Protein AF-A0A924QS81-F1 (afdb_monomer_lite)

Sequence (83 aa):
MRRLLQNAFRICLLAIIFCTANLQAQTKIYDSTTIAAFKQQVLPLVAGKEKQVQEMIDMIFSFGELGFQETETSKYLTDILTK

pLDDT: mean 88.44, std 11.85, range [59.91, 98.38]

Radius of gyration: 28.49 Å; chains: 1; bounding box: 39×66×60 Å

Structure (mmCIF, N/CA/C/O backbone):
data_AF-A0A924QS81-F1
#
_entry.id   AF-A0A924QS81-F1
#
loop_
_atom_site.group_PDB
_atom_site.id
_atom_site.type_symbol
_atom_site.label_atom_id
_atom_site.label_alt_id
_atom_site.label_comp_id
_atom_site.label_asym_id
_atom_site.label_entity_id
_atom_site.label_seq_id
_atom_site.pdbx_PDB_ins_code
_atom_site.Cartn_x
_atom_site.Cartn_y
_atom_site.Cartn_z
_atom_site.occupancy
_atom_site.B_iso_or_equiv
_atom_site.auth_seq_id
_atom_site.auth_comp_id
_atom_site.auth_asym_id
_atom_site.auth_atom_id
_atom_site.pdbx_PDB_model_num
ATOM 1 N N . MET A 1 1 ? 25.716 -52.010 -34.303 1.00 63.62 1 MET A N 1
ATOM 2 C CA . MET A 1 1 ? 26.412 -50.749 -33.939 1.00 63.62 1 MET A CA 1
ATOM 3 C C . MET A 1 1 ? 25.689 -49.487 -34.416 1.00 63.62 1 MET A C 1
ATOM 5 O O . MET A 1 1 ? 25.395 -48.653 -33.575 1.00 63.62 1 MET A O 1
ATOM 9 N N . ARG A 1 2 ? 25.309 -49.343 -35.700 1.00 70.44 2 ARG A N 1
ATOM 10 C CA . ARG A 1 2 ? 24.639 -48.119 -36.214 1.00 70.44 2 ARG A CA 1
ATOM 11 C C . ARG A 1 2 ? 23.340 -47.722 -35.480 1.00 70.44 2 ARG A C 1
ATOM 13 O O . ARG A 1 2 ? 23.145 -46.550 -35.197 1.00 70.44 2 ARG A O 1
ATOM 20 N N . ARG A 1 3 ? 22.496 -48.691 -35.095 1.00 68.25 3 ARG A N 1
ATOM 21 C CA . ARG A 1 3 ? 21.252 -48.434 -34.331 1.00 68.25 3 ARG A CA 1
ATOM 22 C C . ARG A 1 3 ? 21.501 -47.937 -32.897 1.00 68.25 3 ARG A C 1
ATOM 24 O O . ARG A 1 3 ? 20.751 -47.107 -32.406 1.00 68.25 3 ARG A O 1
ATOM 31 N N . LEU A 1 4 ? 22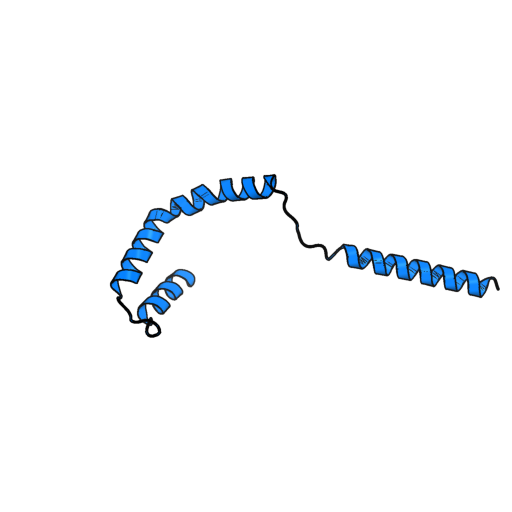.572 -48.402 -32.248 1.00 72.75 4 LEU A N 1
ATOM 32 C CA . LEU A 1 4 ? 22.951 -47.962 -30.896 1.00 72.75 4 LEU A CA 1
ATOM 33 C C . LEU A 1 4 ? 23.490 -46.528 -30.916 1.00 72.75 4 LEU A C 1
ATOM 35 O O . LEU A 1 4 ? 23.106 -45.716 -30.081 1.00 72.75 4 LEU A O 1
ATOM 39 N N . LEU A 1 5 ? 24.297 -46.202 -31.931 1.00 76.19 5 LEU A N 1
ATOM 40 C CA . LEU A 1 5 ? 24.798 -44.846 -32.160 1.00 76.19 5 LEU A CA 1
ATOM 41 C C . LEU A 1 5 ? 23.649 -43.854 -32.420 1.00 76.19 5 LEU A C 1
ATOM 43 O O . LEU A 1 5 ? 23.632 -42.753 -31.880 1.00 76.19 5 LEU A O 1
ATOM 47 N N . GLN A 1 6 ? 22.648 -44.272 -33.198 1.00 79.25 6 GLN A N 1
ATOM 48 C CA . GLN A 1 6 ? 21.477 -43.454 -33.515 1.00 79.25 6 GLN A CA 1
ATOM 49 C C . GLN A 1 6 ? 20.567 -43.218 -32.295 1.00 79.25 6 GLN A C 1
ATOM 51 O O . GLN A 1 6 ? 20.012 -42.131 -32.148 1.00 79.25 6 GLN A O 1
ATOM 56 N N . ASN A 1 7 ? 20.442 -44.199 -31.396 1.00 78.94 7 ASN A N 1
ATOM 57 C CA . ASN A 1 7 ? 19.685 -44.051 -30.151 1.00 78.94 7 ASN A CA 1
ATOM 58 C C . ASN A 1 7 ? 20.402 -43.140 -29.144 1.00 78.94 7 ASN A C 1
ATOM 60 O O . ASN A 1 7 ? 19.756 -42.285 -28.545 1.00 78.94 7 ASN A O 1
ATOM 64 N N . ALA A 1 8 ? 21.728 -43.258 -29.011 1.00 80.25 8 ALA A N 1
ATOM 65 C CA . ALA A 1 8 ? 22.525 -42.362 -28.171 1.00 80.25 8 ALA A CA 1
ATOM 66 C C . ALA A 1 8 ? 22.416 -40.898 -28.637 1.00 80.25 8 ALA A C 1
ATOM 68 O O . ALA A 1 8 ? 22.225 -39.995 -27.825 1.00 80.25 8 ALA A O 1
ATOM 69 N N . PHE A 1 9 ? 22.432 -40.670 -29.955 1.00 82.50 9 PHE A N 1
ATOM 70 C CA . PHE A 1 9 ? 22.236 -39.340 -30.533 1.00 82.50 9 PHE A CA 1
ATOM 71 C C . PHE A 1 9 ? 20.844 -38.760 -30.228 1.00 82.50 9 PHE A C 1
ATOM 73 O O . PHE A 1 9 ? 20.727 -37.593 -29.858 1.00 82.50 9 PHE A O 1
ATOM 80 N N . ARG A 1 10 ? 19.785 -39.579 -30.316 1.00 83.50 10 ARG A N 1
ATOM 81 C CA . ARG A 1 10 ? 18.410 -39.168 -29.974 1.00 83.50 10 ARG A CA 1
ATOM 82 C C . ARG A 1 10 ? 18.254 -38.806 -28.495 1.00 83.50 10 ARG A C 1
ATOM 84 O O . ARG A 1 10 ? 17.573 -37.835 -28.187 1.00 83.50 10 ARG A O 1
ATOM 91 N N . ILE A 1 11 ? 18.897 -39.554 -27.598 1.00 85.06 11 ILE A N 1
ATOM 92 C CA . ILE A 1 11 ? 18.874 -39.278 -26.154 1.00 85.06 11 ILE A CA 1
ATOM 93 C C . ILE A 1 11 ? 19.594 -37.959 -25.846 1.00 85.06 11 ILE A C 1
ATOM 95 O O . ILE A 1 11 ? 19.046 -37.133 -25.120 1.00 85.06 11 ILE A O 1
ATOM 99 N N . CYS A 1 12 ? 20.762 -37.709 -26.451 1.00 82.88 12 CYS A N 1
ATOM 100 C CA . CYS A 1 12 ? 21.446 -36.417 -26.323 1.00 82.88 12 CYS A CA 1
ATOM 101 C C . CYS A 1 12 ? 20.588 -35.253 -26.836 1.00 82.88 12 CYS A C 1
ATOM 103 O O . CYS A 1 12 ? 20.508 -34.221 -26.177 1.00 82.88 12 CYS A O 1
ATOM 105 N N . LEU A 1 13 ? 19.909 -35.418 -27.976 1.00 82.94 13 LEU A N 1
ATOM 106 C CA . LEU A 1 13 ? 19.035 -34.381 -28.530 1.00 82.94 13 LEU A CA 1
ATOM 107 C C . LEU A 1 13 ? 17.874 -34.044 -27.574 1.00 82.94 13 LEU A C 1
ATOM 109 O O . LEU A 1 13 ? 17.594 -32.874 -27.328 1.00 82.94 13 LEU A O 1
ATOM 113 N N . LEU A 1 14 ? 17.236 -35.065 -26.993 1.00 81.12 14 LEU A N 1
ATOM 114 C CA . LEU A 1 14 ? 16.155 -34.889 -26.017 1.00 81.12 14 LEU A CA 1
ATOM 115 C C . LEU A 1 14 ? 16.646 -34.246 -24.710 1.00 81.12 14 LEU A C 1
ATOM 117 O O . LEU A 1 14 ? 15.961 -33.385 -24.162 1.00 81.12 14 LEU A O 1
ATOM 121 N N . ALA A 1 15 ? 17.845 -34.601 -24.239 1.00 80.94 15 ALA A N 1
ATOM 122 C CA . ALA A 1 15 ? 18.449 -34.004 -23.047 1.00 80.94 15 ALA A CA 1
ATOM 123 C C . ALA A 1 15 ? 18.782 -32.512 -23.237 1.00 80.94 15 ALA A C 1
ATOM 125 O O . ALA A 1 15 ? 18.588 -31.714 -22.321 1.00 80.94 15 ALA A O 1
ATOM 126 N N . ILE A 1 16 ? 19.226 -32.113 -24.434 1.00 80.88 16 ILE A N 1
ATOM 127 C CA . ILE A 1 16 ? 19.498 -30.706 -24.768 1.00 80.88 16 ILE A CA 1
ATOM 128 C C . ILE A 1 16 ? 18.199 -29.886 -24.770 1.00 80.88 16 ILE A C 1
ATOM 130 O O . ILE A 1 16 ? 18.171 -28.796 -24.203 1.00 80.88 16 ILE A O 1
ATOM 134 N N . ILE A 1 17 ? 17.114 -30.426 -25.334 1.00 78.88 17 ILE A N 1
ATOM 135 C CA . ILE A 1 17 ? 15.790 -29.775 -25.343 1.00 78.88 17 ILE A CA 1
ATOM 136 C C . ILE A 1 17 ? 15.228 -29.638 -23.917 1.00 78.88 17 IL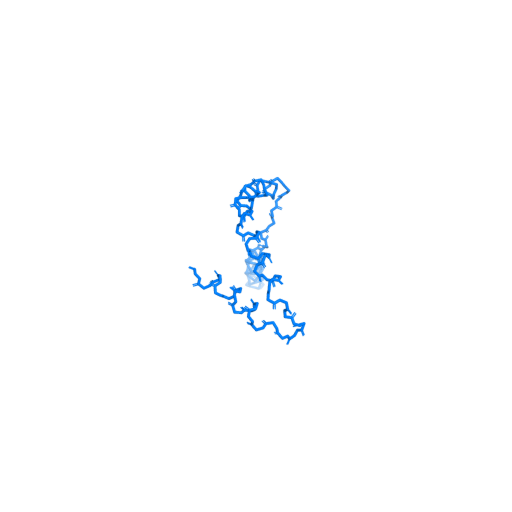E A C 1
ATOM 138 O O . ILE A 1 17 ? 14.641 -28.615 -23.568 1.00 78.88 17 ILE A O 1
ATOM 142 N N . PHE A 1 18 ? 15.436 -30.641 -23.061 1.00 74.31 18 PHE A N 1
ATOM 143 C CA . PHE A 1 18 ? 15.024 -30.576 -21.657 1.00 74.31 18 PHE A CA 1
ATOM 144 C C . PHE A 1 18 ? 15.843 -29.548 -20.851 1.00 74.31 18 PHE A C 1
ATOM 146 O O . PHE A 1 18 ? 15.309 -28.865 -19.978 1.00 74.31 18 PHE A O 1
ATOM 153 N N . CYS A 1 19 ? 17.130 -29.380 -21.170 1.00 71.06 19 CYS A N 1
ATOM 154 C 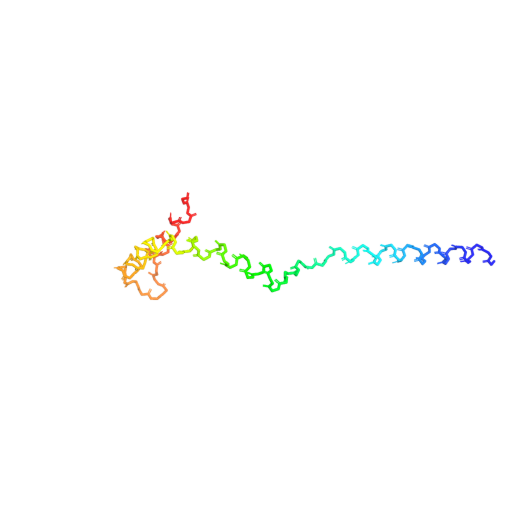CA . CYS A 1 19 ? 17.989 -28.374 -20.543 1.00 71.06 19 CYS A CA 1
ATOM 155 C C . CYS A 1 19 ? 17.568 -26.939 -20.917 1.00 71.06 19 CYS A C 1
ATOM 157 O O . CYS A 1 19 ? 17.469 -26.079 -20.043 1.00 71.06 19 CYS A O 1
ATOM 159 N N . THR A 1 20 ? 17.229 -26.680 -22.186 1.00 65.00 20 THR A N 1
ATOM 160 C CA . THR A 1 20 ? 16.799 -25.343 -22.642 1.00 65.00 20 THR A CA 1
ATOM 161 C C . THR A 1 20 ? 15.425 -24.929 -22.113 1.00 65.00 20 THR A C 1
ATOM 163 O O . THR A 1 20 ? 15.202 -23.739 -21.895 1.00 65.00 20 THR A O 1
ATOM 166 N N . ALA A 1 21 ? 14.527 -25.878 -21.826 1.00 66.00 21 ALA A N 1
ATOM 167 C CA . ALA A 1 21 ? 13.230 -25.588 -21.205 1.00 66.00 21 ALA A CA 1
ATOM 168 C C . ALA A 1 21 ? 13.363 -25.004 -19.782 1.00 66.00 21 ALA A C 1
ATOM 170 O O . ALA A 1 21 ? 12.548 -24.181 -19.371 1.00 66.00 21 ALA A O 1
ATOM 171 N N . ASN A 1 22 ? 14.422 -25.362 -19.046 1.00 64.00 22 ASN A N 1
ATOM 172 C CA . ASN A 1 22 ? 14.673 -24.844 -17.697 1.00 64.00 22 ASN A CA 1
ATOM 173 C C . ASN A 1 22 ? 15.268 -23.418 -17.691 1.00 64.00 22 ASN A C 1
ATOM 175 O O . ASN A 1 22 ? 15.236 -22.751 -16.659 1.00 64.00 22 ASN A O 1
ATOM 179 N N . LEU A 1 23 ? 15.760 -22.900 -18.827 1.00 59.91 23 LEU A N 1
ATOM 180 C CA . LEU A 1 23 ? 16.286 -21.527 -18.915 1.00 59.91 23 LEU A CA 1
ATOM 181 C C . LEU A 1 23 ? 15.187 -20.453 -18.872 1.00 59.91 23 LEU A C 1
ATOM 183 O O . LEU A 1 23 ? 15.500 -19.293 -18.605 1.00 59.91 23 LEU A O 1
ATOM 187 N N . GLN A 1 24 ? 13.922 -20.809 -19.122 1.00 62.16 24 GLN A N 1
ATOM 188 C CA . GLN A 1 24 ? 12.797 -19.862 -19.114 1.00 62.16 24 GLN A CA 1
ATOM 189 C C . GLN A 1 24 ? 12.268 -19.537 -17.705 1.00 62.16 24 GLN A C 1
ATOM 191 O O . GLN A 1 24 ? 11.426 -18.655 -17.564 1.00 62.16 24 GLN A O 1
ATOM 196 N N . ALA A 1 25 ? 12.789 -20.182 -16.657 1.00 60.84 25 ALA A N 1
ATOM 197 C CA . ALA A 1 25 ? 12.429 -19.916 -15.261 1.00 60.84 25 ALA A CA 1
ATOM 198 C C . ALA A 1 25 ? 13.268 -18.793 -14.606 1.00 60.84 25 ALA A C 1
ATOM 200 O O . ALA A 1 25 ? 13.410 -18.751 -13.384 1.00 60.84 25 ALA A O 1
ATOM 201 N N . GLN A 1 26 ? 13.859 -17.891 -15.396 1.00 70.62 26 GLN A N 1
ATOM 202 C CA . GLN A 1 26 ? 14.674 -16.794 -14.868 1.00 70.62 26 GLN A CA 1
ATOM 203 C C . GLN A 1 26 ? 13.799 -15.677 -14.285 1.00 70.62 26 GLN A C 1
ATOM 205 O O . GLN A 1 26 ? 12.841 -15.211 -14.905 1.00 70.62 26 GLN A O 1
ATOM 210 N N . THR A 1 27 ? 14.146 -15.240 -13.075 1.00 67.00 27 THR A N 1
ATOM 211 C CA . THR A 1 27 ? 13.514 -14.109 -12.394 1.00 67.00 27 THR A CA 1
ATOM 212 C C . THR A 1 27 ? 13.751 -12.819 -13.182 1.00 67.00 27 THR A C 1
ATOM 214 O O . THR A 1 27 ? 14.825 -12.605 -13.741 1.00 67.00 27 THR A O 1
ATOM 217 N N . LYS A 1 28 ? 12.747 -11.934 -13.250 1.00 78.75 28 LYS A N 1
ATOM 218 C CA . LYS A 1 28 ? 12.928 -10.613 -13.869 1.00 78.75 28 LYS A CA 1
ATOM 219 C C . LYS A 1 28 ? 13.935 -9.808 -13.046 1.00 78.75 28 LYS A C 1
ATOM 221 O O . LYS A 1 28 ? 13.627 -9.406 -11.927 1.00 78.75 28 LYS A O 1
ATOM 226 N N . ILE A 1 29 ? 15.116 -9.567 -13.608 1.00 82.31 29 ILE A N 1
ATOM 227 C CA . ILE A 1 29 ? 16.132 -8.683 -13.033 1.00 82.31 29 ILE A CA 1
ATOM 228 C C . ILE A 1 29 ? 15.995 -7.323 -13.716 1.00 82.31 29 ILE A C 1
ATOM 230 O O . ILE A 1 29 ? 16.132 -7.223 -14.933 1.00 82.31 29 ILE A O 1
ATOM 234 N N . TYR A 1 30 ? 15.696 -6.285 -12.936 1.00 88.44 30 TYR A N 1
ATOM 235 C CA . TYR A 1 30 ? 15.669 -4.904 -13.417 1.00 88.44 30 TYR A CA 1
ATOM 236 C C . TYR A 1 30 ? 17.046 -4.270 -13.225 1.00 88.44 30 TYR A C 1
ATOM 238 O O . TYR A 1 30 ? 17.663 -4.433 -12.171 1.00 88.44 30 TYR A O 1
ATOM 246 N N . ASP A 1 31 ? 17.526 -3.539 -14.226 1.00 92.62 31 ASP A N 1
ATOM 247 C CA . ASP A 1 31 ? 18.754 -2.760 -14.113 1.00 92.62 31 ASP A CA 1
ATOM 248 C C . ASP A 1 31 ? 18.531 -1.489 -13.273 1.00 92.62 31 ASP A C 1
ATOM 250 O O . ASP A 1 31 ? 17.401 -1.050 -13.024 1.00 92.62 31 ASP A O 1
ATOM 254 N N . SER A 1 32 ? 19.628 -0.874 -12.830 1.00 93.06 32 SER A N 1
ATOM 255 C CA . SER A 1 32 ? 19.590 0.318 -11.976 1.00 93.06 32 SER A CA 1
ATOM 256 C C . SER A 1 32 ? 18.864 1.500 -12.626 1.00 93.06 32 SER A C 1
ATOM 258 O O . SER A 1 32 ? 18.195 2.254 -11.917 1.00 93.06 32 SER A O 1
ATOM 260 N N . THR A 1 33 ? 18.938 1.639 -13.953 1.00 95.56 33 THR A N 1
ATOM 261 C CA . THR A 1 33 ? 18.276 2.717 -14.704 1.00 95.56 33 THR A CA 1
ATOM 262 C C . THR A 1 33 ? 16.765 2.549 -14.667 1.00 95.56 33 THR A C 1
ATOM 264 O O . THR A 1 33 ? 16.043 3.493 -14.344 1.00 95.56 33 THR A O 1
ATOM 267 N N . THR A 1 34 ? 16.276 1.334 -14.924 1.00 95.06 34 THR A N 1
ATOM 268 C CA . THR A 1 34 ? 14.842 1.022 -14.866 1.00 95.06 34 THR A CA 1
ATOM 269 C C . THR A 1 34 ? 14.286 1.211 -13.453 1.00 95.06 34 THR A C 1
ATOM 271 O O . THR A 1 34 ? 13.221 1.804 -13.278 1.00 95.06 34 THR A O 1
ATOM 274 N N . ILE A 1 35 ? 15.027 0.795 -12.420 1.00 95.31 35 ILE A N 1
ATOM 275 C CA . ILE A 1 35 ? 14.629 1.018 -11.020 1.00 95.31 35 ILE A CA 1
ATOM 276 C C . ILE A 1 35 ? 14.563 2.517 -10.694 1.00 95.31 35 ILE A C 1
ATOM 278 O O . ILE A 1 35 ? 13.624 2.959 -10.028 1.00 95.31 35 ILE A O 1
ATOM 282 N N . ALA A 1 36 ? 15.537 3.310 -11.149 1.00 96.50 36 ALA A N 1
ATOM 283 C CA . ALA A 1 36 ? 15.534 4.757 -10.945 1.00 96.50 36 ALA A CA 1
ATOM 284 C C . ALA A 1 36 ? 14.329 5.421 -11.630 1.00 96.50 36 ALA A C 1
ATOM 286 O O . ALA A 1 36 ? 13.657 6.248 -11.011 1.00 96.50 36 ALA A O 1
ATOM 287 N N . ALA A 1 37 ? 14.000 4.998 -12.854 1.00 96.75 37 ALA A N 1
ATOM 288 C CA . ALA A 1 37 ? 12.825 5.473 -13.575 1.00 96.75 37 ALA A CA 1
ATOM 289 C C . ALA A 1 37 ? 11.521 5.151 -12.824 1.00 96.75 37 ALA A C 1
ATOM 291 O O . ALA A 1 37 ? 10.672 6.028 -12.669 1.00 96.75 37 ALA A O 1
ATOM 292 N N . PHE A 1 38 ? 11.372 3.934 -12.287 1.00 96.31 38 PHE A N 1
ATOM 293 C CA . PHE A 1 38 ? 10.207 3.580 -11.466 1.00 96.31 38 PHE A CA 1
ATOM 294 C C . PHE A 1 38 ? 10.111 4.424 -10.197 1.00 96.31 38 PHE A C 1
ATOM 296 O O . PHE A 1 38 ? 9.035 4.927 -9.876 1.00 96.31 38 PHE A O 1
ATOM 303 N N . LYS A 1 39 ? 11.226 4.645 -9.492 1.00 96.06 39 LYS A N 1
ATOM 304 C CA . LYS A 1 39 ? 11.242 5.519 -8.309 1.00 96.06 39 LYS A CA 1
ATOM 305 C C . LYS A 1 39 ? 10.795 6.936 -8.658 1.00 96.06 39 LYS A C 1
ATOM 307 O O . LYS A 1 39 ? 9.958 7.491 -7.954 1.00 96.06 39 LYS A O 1
ATOM 312 N N . GLN A 1 40 ? 1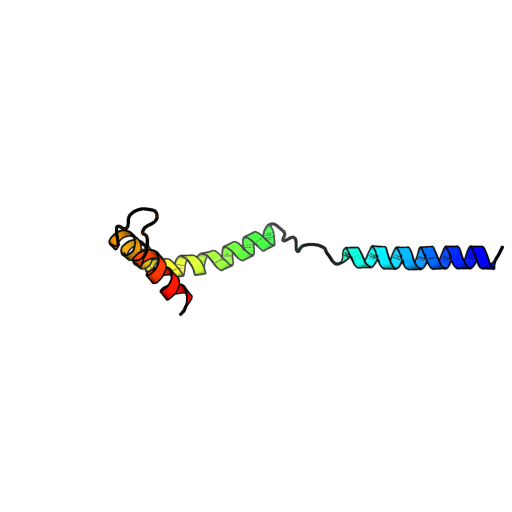1.298 7.495 -9.758 1.00 97.25 40 GLN A N 1
ATOM 313 C CA . GLN A 1 40 ? 10.920 8.833 -10.210 1.00 97.25 40 GLN A CA 1
ATOM 314 C C . GLN A 1 40 ? 9.421 8.941 -10.523 1.00 97.25 40 GLN A C 1
ATOM 316 O O . GLN A 1 40 ? 8.813 9.963 -10.219 1.00 97.25 40 GLN A O 1
ATOM 321 N N . GLN A 1 41 ? 8.816 7.886 -11.074 1.00 96.31 41 GLN A N 1
ATOM 322 C CA . GLN A 1 41 ? 7.375 7.835 -11.343 1.00 96.31 41 GLN A CA 1
ATOM 323 C C . GLN A 1 41 ? 6.536 7.707 -10.062 1.00 96.31 41 GLN A C 1
ATOM 325 O O . GLN A 1 41 ? 5.475 8.316 -9.960 1.00 96.31 41 GLN A O 1
ATOM 330 N N . VAL A 1 42 ? 7.001 6.934 -9.077 1.00 97.31 42 VAL A N 1
ATOM 331 C CA . VAL A 1 42 ? 6.258 6.674 -7.831 1.00 97.31 42 VAL A CA 1
ATOM 332 C C . VAL A 1 42 ? 6.342 7.841 -6.843 1.00 97.31 42 VAL A C 1
ATOM 334 O O . VAL A 1 42 ? 5.371 8.102 -6.136 1.00 97.31 42 VAL A O 1
ATOM 337 N N . LEU A 1 43 ? 7.458 8.576 -6.805 1.00 97.50 43 LEU A N 1
ATOM 338 C CA . LEU A 1 43 ? 7.657 9.718 -5.900 1.00 97.50 43 LEU A CA 1
ATOM 339 C C . LEU A 1 43 ? 6.486 10.724 -5.875 1.00 97.50 43 LEU A C 1
ATOM 341 O O . LEU A 1 43 ? 5.969 10.977 -4.785 1.00 97.50 43 LEU A O 1
ATOM 345 N N . PRO A 1 44 ? 6.014 11.277 -7.011 1.00 97.56 44 PRO A N 1
ATOM 346 C CA . PRO A 1 44 ? 4.894 12.218 -6.998 1.00 97.56 44 PRO A CA 1
ATOM 347 C C . PRO A 1 44 ? 3.570 11.570 -6.570 1.00 97.56 44 PRO A C 1
ATOM 349 O O . PRO A 1 44 ? 2.739 12.236 -5.958 1.00 97.56 44 PRO A O 1
ATOM 352 N N . LEU A 1 45 ? 3.372 10.274 -6.839 1.00 97.06 45 LEU A N 1
ATOM 353 C CA . LEU A 1 45 ? 2.167 9.547 -6.420 1.00 97.06 45 LEU A CA 1
ATOM 354 C C . LEU A 1 45 ? 2.112 9.375 -4.899 1.00 97.06 45 LEU A C 1
ATOM 356 O O . LEU A 1 45 ? 1.039 9.474 -4.308 1.00 97.06 45 LEU A O 1
ATOM 360 N N . VAL A 1 46 ? 3.264 9.134 -4.269 1.00 95.94 46 VAL A N 1
ATOM 361 C CA . VAL A 1 46 ? 3.386 9.069 -2.807 1.00 95.94 46 VAL A CA 1
ATOM 362 C C . VAL A 1 46 ? 3.220 10.459 -2.197 1.00 95.94 46 VAL A C 1
ATOM 364 O O . VAL A 1 46 ? 2.449 10.611 -1.254 1.00 95.94 46 VAL A O 1
ATOM 367 N N . ALA A 1 47 ? 3.871 11.481 -2.763 1.00 97.06 47 ALA A N 1
ATOM 368 C CA . ALA A 1 47 ? 3.732 12.863 -2.299 1.00 97.06 47 ALA A CA 1
ATOM 369 C C . ALA A 1 47 ? 2.272 13.350 -2.367 1.00 97.06 47 ALA A C 1
ATOM 371 O O . ALA A 1 47 ? 1.782 13.977 -1.433 1.00 97.06 47 ALA A O 1
ATOM 372 N N . GLY A 1 48 ? 1.528 12.972 -3.412 1.00 97.88 48 GLY A N 1
ATOM 373 C CA . GLY A 1 48 ? 0.101 13.284 -3.540 1.00 97.88 48 GLY A CA 1
ATOM 374 C C . GLY A 1 48 ? -0.798 12.676 -2.452 1.00 97.88 48 GLY A C 1
ATOM 375 O O . GLY A 1 48 ? -1.964 13.053 -2.354 1.00 97.88 48 GLY A O 1
ATOM 376 N N . LYS A 1 49 ? -0.285 11.755 -1.625 1.00 97.00 49 LYS A N 1
ATOM 377 C CA . LYS A 1 49 ? -1.006 11.148 -0.496 1.00 97.00 49 LYS A CA 1
ATOM 378 C C . LYS A 1 49 ? -0.689 11.789 0.855 1.00 97.00 49 LYS A C 1
ATOM 380 O O . LYS A 1 49 ? -1.215 11.319 1.857 1.00 97.00 49 LYS A O 1
ATOM 385 N N . GLU A 1 50 ? 0.110 12.858 0.898 1.00 98.00 50 GLU A N 1
ATOM 386 C CA . GLU A 1 50 ? 0.543 13.518 2.139 1.00 98.00 50 GLU A CA 1
ATOM 387 C C . GLU A 1 50 ? -0.615 13.764 3.114 1.00 98.00 50 GLU A C 1
ATOM 389 O O . GLU A 1 50 ? -0.580 13.272 4.237 1.00 98.00 50 GLU A O 1
ATOM 394 N N . LYS A 1 51 ? -1.680 14.443 2.672 1.00 97.81 51 LYS A N 1
ATOM 395 C CA . LYS A 1 51 ? -2.838 14.742 3.525 1.00 97.81 51 LYS A CA 1
ATOM 396 C C . LYS A 1 51 ? -3.507 13.480 4.078 1.00 97.81 51 LYS A C 1
ATOM 398 O O . LYS A 1 51 ? -3.831 13.430 5.257 1.00 97.81 51 LYS A O 1
ATOM 403 N N . GLN A 1 52 ? -3.690 12.463 3.235 1.00 96.69 52 GLN A N 1
ATOM 404 C CA . GLN A 1 52 ? -4.280 11.191 3.653 1.00 96.69 52 GLN A CA 1
ATOM 405 C C . GLN A 1 52 ? -3.420 10.528 4.738 1.00 96.69 52 GLN A C 1
ATOM 407 O O . GLN A 1 52 ? -3.954 10.014 5.714 1.00 96.69 52 GLN A O 1
ATOM 412 N N . VAL A 1 53 ? -2.093 10.564 4.587 1.00 97.19 53 VAL A N 1
ATOM 413 C CA . VAL A 1 53 ? -1.162 10.041 5.594 1.00 97.19 53 VAL A CA 1
ATOM 414 C C . VAL A 1 53 ? -1.263 10.831 6.898 1.00 97.19 53 VAL A C 1
ATOM 416 O O . VAL A 1 53 ? -1.297 10.207 7.952 1.00 97.19 53 VAL A O 1
ATOM 419 N N . GLN A 1 54 ? -1.362 12.163 6.845 1.00 98.38 54 GLN A N 1
ATOM 420 C CA . GLN A 1 54 ? -1.555 12.986 8.047 1.00 98.38 54 GLN A CA 1
ATOM 421 C C . GLN A 1 54 ? -2.836 12.595 8.794 1.00 98.38 54 GLN A C 1
ATOM 423 O O . GLN A 1 54 ? -2.778 12.278 9.975 1.00 98.38 54 GLN A O 1
ATOM 428 N N . GLU A 1 55 ? -3.971 12.508 8.094 1.00 97.75 55 GLU A N 1
ATOM 429 C CA . GLU A 1 55 ? -5.250 12.106 8.698 1.00 97.75 55 GLU A CA 1
ATOM 430 C C . GLU A 1 55 ? -5.187 10.689 9.298 1.00 97.75 55 GLU A C 1
ATOM 432 O O . GLU A 1 55 ? -5.743 10.443 10.369 1.00 97.75 55 GLU A O 1
ATOM 437 N N . MET A 1 56 ? -4.489 9.758 8.636 1.00 97.50 56 MET A N 1
ATOM 438 C CA . MET A 1 56 ? -4.268 8.407 9.160 1.00 97.50 56 MET A CA 1
ATOM 439 C C . MET A 1 56 ? -3.416 8.414 10.431 1.00 97.50 56 MET A C 1
ATOM 441 O O . MET A 1 56 ? -3.742 7.699 11.375 1.00 97.50 56 MET A O 1
ATOM 445 N N . ILE A 1 57 ? -2.340 9.206 10.464 1.00 97.88 57 ILE A N 1
ATOM 446 C CA . ILE A 1 57 ? -1.483 9.367 11.645 1.00 97.88 57 ILE A CA 1
ATOM 447 C C . ILE A 1 57 ? -2.313 9.933 12.799 1.00 97.88 57 ILE A C 1
ATOM 449 O O . ILE A 1 57 ? -2.365 9.309 13.858 1.00 97.88 57 ILE A O 1
ATOM 453 N N . ASP A 1 58 ? -3.009 11.049 12.579 1.00 98.38 58 ASP A N 1
ATOM 454 C CA . ASP A 1 58 ? -3.833 11.703 13.599 1.00 98.38 58 ASP A CA 1
ATOM 455 C C . ASP A 1 58 ? -4.872 10.739 14.186 1.00 98.38 58 ASP A C 1
ATOM 457 O O . ASP A 1 58 ? -5.033 10.653 15.405 1.00 98.38 58 ASP A O 1
ATOM 461 N N . MET A 1 59 ? -5.535 9.958 13.328 1.00 97.50 59 MET A N 1
ATOM 462 C CA . MET A 1 59 ? -6.534 8.982 13.751 1.00 97.50 59 MET A CA 1
ATOM 463 C C . MET A 1 59 ? -5.922 7.848 14.581 1.00 97.50 59 MET A C 1
ATOM 465 O O . MET A 1 59 ? -6.391 7.590 15.689 1.00 97.50 59 MET A O 1
ATOM 469 N N . ILE A 1 60 ? -4.854 7.206 14.092 1.00 97.31 60 ILE A N 1
ATOM 470 C CA . ILE A 1 60 ? -4.192 6.094 14.795 1.00 97.31 60 ILE A CA 1
ATOM 471 C C . ILE A 1 60 ? -3.689 6.549 16.170 1.00 97.31 60 ILE A C 1
ATOM 473 O O . ILE A 1 60 ? -3.911 5.861 17.165 1.00 97.31 60 ILE A O 1
ATOM 477 N N . PHE A 1 61 ? -3.069 7.731 16.255 1.00 96.94 61 PHE A N 1
ATOM 478 C CA . PHE A 1 61 ? -2.616 8.281 17.536 1.00 96.94 61 PHE A CA 1
ATOM 479 C C . PHE A 1 61 ? -3.780 8.619 18.474 1.00 96.94 61 PHE A C 1
ATOM 481 O O . PHE A 1 61 ? -3.639 8.466 19.687 1.00 96.94 61 PHE A O 1
ATOM 488 N N . SER A 1 62 ? -4.928 9.046 17.939 1.00 97.75 62 SER A N 1
ATOM 489 C CA . SER A 1 62 ? -6.097 9.400 18.751 1.00 97.75 62 SER A CA 1
ATOM 490 C C . SER A 1 62 ? -6.741 8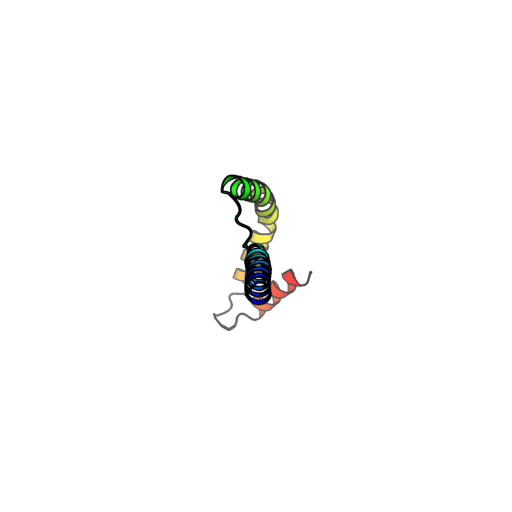.211 19.468 1.00 97.75 62 SER A C 1
ATOM 492 O O . SER A 1 62 ? -7.361 8.409 20.513 1.00 97.75 62 SER A O 1
ATOM 494 N N . PHE A 1 63 ? -6.575 6.984 18.958 1.00 97.50 63 PHE A N 1
ATOM 495 C CA . PHE A 1 63 ? -7.133 5.792 19.599 1.00 97.50 63 PHE A CA 1
ATOM 496 C C . PHE A 1 63 ? -6.412 5.428 20.899 1.00 97.50 63 PHE A C 1
ATOM 498 O O . PHE A 1 63 ? -7.047 4.919 21.820 1.00 97.50 63 PHE A O 1
ATOM 505 N N . GLY A 1 64 ? -5.106 5.708 20.999 1.00 96.50 64 GLY A N 1
ATOM 506 C CA . GLY A 1 64 ? -4.337 5.502 22.231 1.00 96.50 64 GLY A CA 1
ATOM 507 C C . GLY A 1 64 ? -4.387 4.066 22.771 1.00 96.50 64 GLY A C 1
ATOM 508 O O . GLY A 1 64 ? -4.340 3.868 23.986 1.00 96.50 64 GLY A O 1
ATOM 509 N N . GLU A 1 65 ? -4.530 3.072 21.890 1.00 97.19 65 GLU A N 1
ATOM 510 C CA . GLU A 1 65 ? -4.681 1.671 22.281 1.00 97.19 65 GLU A CA 1
ATOM 511 C C . GLU A 1 65 ? -3.371 1.088 22.827 1.00 97.19 65 GLU A C 1
ATOM 513 O O . GLU A 1 65 ? -2.264 1.447 22.418 1.00 97.19 65 GLU A O 1
ATOM 518 N N . LEU A 1 66 ? -3.500 0.166 23.783 1.00 96.81 66 LEU A N 1
ATOM 519 C CA . LEU A 1 66 ? -2.359 -0.584 24.294 1.00 96.81 66 LEU A CA 1
ATOM 520 C C . LEU A 1 66 ? -1.875 -1.576 23.235 1.00 96.81 66 LEU A C 1
ATOM 522 O O . LEU A 1 66 ? -2.669 -2.146 22.483 1.00 96.81 66 LEU A O 1
ATOM 526 N N . GLY A 1 67 ? -0.572 -1.859 23.247 1.00 95.31 67 GLY A N 1
ATOM 527 C CA . GLY A 1 67 ? -0.014 -2.924 22.421 1.00 95.31 67 GLY A CA 1
ATOM 528 C C . GLY A 1 67 ? -0.753 -4.244 22.657 1.00 95.31 67 GLY A C 1
ATOM 529 O O . GLY A 1 67 ? -1.042 -4.603 23.802 1.00 95.31 67 GLY A O 1
ATOM 530 N N . PHE A 1 68 ? -1.051 -4.959 21.570 1.00 94.81 68 PHE A N 1
ATOM 531 C CA . PHE A 1 68 ? -1.842 -6.198 21.561 1.00 94.81 68 PHE A CA 1
ATOM 532 C C . PHE A 1 68 ? -3.335 -6.039 21.922 1.00 94.81 68 PHE A C 1
ATOM 534 O O . PHE A 1 68 ? -4.017 -7.046 22.111 1.00 94.81 68 PHE A O 1
ATOM 541 N N . GLN A 1 69 ? -3.863 -4.809 21.989 1.00 97.12 69 GLN A N 1
ATOM 542 C CA . GLN A 1 69 ? -5.293 -4.505 22.184 1.00 97.12 69 GLN A CA 1
ATOM 543 C C . GLN A 1 69 ? 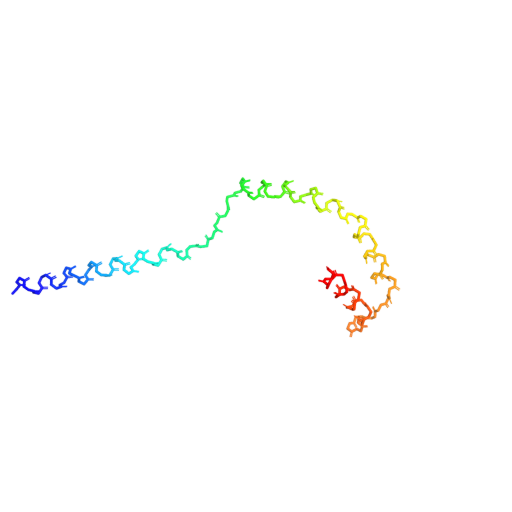-5.813 -3.480 21.156 1.00 97.12 69 GLN A C 1
ATOM 545 O O . GLN A 1 69 ? -6.723 -2.712 21.443 1.00 97.12 69 GLN A O 1
ATOM 550 N N . GLU A 1 70 ? -5.236 -3.477 19.953 1.00 97.62 70 GLU A N 1
ATOM 551 C CA . GLU A 1 70 ? -5.445 -2.483 18.889 1.00 97.62 70 GLU A CA 1
ATOM 552 C C . GLU A 1 70 ? -6.728 -2.746 18.065 1.00 97.62 70 GLU A C 1
ATOM 554 O O . GLU A 1 70 ? -6.677 -2.971 16.851 1.00 97.62 70 GLU A O 1
ATOM 559 N N . THR A 1 71 ? -7.885 -2.806 18.728 1.00 97.81 71 THR A N 1
ATOM 560 C CA . THR A 1 71 ? -9.168 -3.189 18.112 1.00 97.81 71 THR A CA 1
ATOM 561 C C . THR A 1 71 ? -9.667 -2.125 17.135 1.00 97.81 71 THR A C 1
ATOM 563 O O . THR A 1 71 ? -9.984 -2.446 15.985 1.00 97.81 71 THR A O 1
ATOM 566 N N . GLU A 1 72 ? -9.712 -0.861 17.557 1.00 97.81 72 GLU A N 1
ATOM 567 C CA . GLU A 1 72 ? -10.190 0.247 16.722 1.00 97.81 72 GLU A CA 1
ATOM 568 C C . GLU A 1 72 ? -9.172 0.604 15.635 1.00 97.81 72 GLU A C 1
ATOM 570 O O . GLU A 1 72 ? -9.553 0.836 14.486 1.00 97.81 72 GLU A O 1
ATOM 575 N N . THR A 1 73 ? -7.876 0.535 15.943 1.00 97.81 73 THR A N 1
ATOM 576 C CA . THR A 1 73 ? -6.802 0.729 14.959 1.00 97.81 73 THR A CA 1
ATOM 577 C C . THR A 1 73 ? -6.878 -0.321 13.847 1.00 97.81 73 THR A C 1
ATOM 579 O O . THR A 1 73 ? -6.851 0.024 12.662 1.00 97.81 73 THR A O 1
ATOM 582 N N . SER A 1 74 ? -7.039 -1.604 14.198 1.00 97.19 74 SER A N 1
ATOM 583 C CA . SER A 1 74 ? -7.155 -2.694 13.215 1.00 97.19 74 SER A CA 1
ATOM 584 C C . SER A 1 74 ? -8.395 -2.544 12.338 1.00 97.19 74 SER A C 1
ATOM 586 O O . SER A 1 74 ? -8.330 -2.744 11.120 1.00 97.19 74 SER A O 1
ATOM 588 N N . LYS A 1 75 ? -9.524 -2.163 12.943 1.00 97.25 75 LYS A N 1
ATOM 589 C CA . LYS A 1 75 ? -10.772 -1.895 12.229 1.00 97.25 75 LYS A CA 1
ATOM 590 C C . LYS A 1 75 ? -10.613 -0.728 11.256 1.00 97.25 75 LYS A C 1
ATOM 592 O O . LYS A 1 75 ? -10.896 -0.899 10.076 1.00 97.25 75 LYS A O 1
ATOM 597 N N . TYR A 1 76 ? -10.082 0.407 11.709 1.00 97.44 76 TYR A N 1
ATOM 598 C CA . TYR A 1 76 ? -9.852 1.588 10.873 1.00 97.44 76 TYR A CA 1
ATOM 599 C C . TYR A 1 76 ? -8.969 1.283 9.653 1.00 97.44 76 TYR A C 1
ATOM 601 O O . TYR A 1 76 ? -9.317 1.641 8.527 1.00 97.44 76 TYR A O 1
ATOM 609 N N . LEU A 1 77 ? -7.849 0.577 9.851 1.00 96.75 77 LEU A N 1
ATOM 610 C CA . LEU A 1 77 ? -6.954 0.195 8.754 1.00 96.75 77 LEU A CA 1
ATOM 611 C C . LEU A 1 77 ? -7.621 -0.778 7.776 1.00 96.75 77 LEU A C 1
ATOM 613 O O . LEU A 1 77 ? -7.463 -0.639 6.563 1.00 96.75 77 LEU A O 1
ATOM 617 N N . THR A 1 78 ? -8.399 -1.733 8.284 1.00 97.25 78 THR A N 1
ATOM 618 C CA . THR A 1 78 ? -9.159 -2.668 7.441 1.00 97.25 78 THR A CA 1
ATOM 619 C C . THR A 1 78 ? -10.230 -1.935 6.628 1.00 97.25 78 THR A C 1
ATOM 621 O O . THR A 1 78 ? -10.375 -2.178 5.430 1.00 97.25 78 THR A O 1
ATOM 624 N N . ASP A 1 79 ? -10.928 -0.976 7.234 1.00 96.44 79 ASP A N 1
ATOM 625 C CA . ASP A 1 79 ? -11.940 -0.151 6.569 1.00 96.44 79 ASP A CA 1
ATOM 626 C C . ASP A 1 79 ? -11.343 0.739 5.465 1.00 96.44 79 ASP A C 1
ATOM 628 O O . ASP A 1 79 ? -12.023 1.064 4.494 1.00 96.44 79 ASP A O 1
ATOM 632 N N . ILE A 1 80 ? -10.071 1.140 5.571 1.00 95.00 80 ILE A N 1
ATOM 633 C CA . ILE A 1 80 ? -9.368 1.843 4.484 1.00 95.00 80 ILE A CA 1
ATOM 634 C C . ILE A 1 80 ? -9.125 0.913 3.291 1.00 95.00 80 ILE A C 1
ATOM 636 O O . ILE A 1 80 ? -9.240 1.355 2.151 1.00 95.00 80 ILE A O 1
ATOM 640 N N . LEU A 1 81 ? -8.776 -0.351 3.542 1.00 95.19 81 LEU A N 1
ATOM 641 C CA . LEU A 1 81 ? -8.393 -1.319 2.506 1.00 95.19 81 LEU A CA 1
ATOM 642 C C . LEU A 1 81 ? -9.583 -1.991 1.809 1.00 95.19 81 LEU A C 1
ATOM 644 O O . LEU A 1 81 ? -9.407 -2.594 0.755 1.00 95.19 81 LEU A O 1
ATOM 648 N N . THR A 1 82 ? -10.772 -1.929 2.405 1.00 94.69 82 THR A N 1
ATOM 649 C CA . THR A 1 82 ? -12.005 -2.506 1.843 1.00 94.69 82 THR A CA 1
ATOM 650 C C . THR A 1 82 ? -12.749 -1.562 0.895 1.00 94.69 82 THR A C 1
ATOM 652 O O . THR A 1 82 ? -13.703 -1.992 0.247 1.00 94.69 82 THR A O 1
ATOM 655 N N . LYS A 1 83 ? -12.324 -0.299 0.811 1.00 71.19 83 LYS A N 1
ATOM 656 C CA . LYS A 1 83 ? -12.841 0.706 -0.127 1.00 71.19 83 LYS A CA 1
ATOM 657 C C . LYS A 1 83 ? -12.156 0.599 -1.484 1.00 71.19 83 LYS A C 1
ATOM 659 O O . LYS A 1 83 ? -12.872 0.797 -2.490 1.00 71.19 83 LYS A O 1
#

Foldseek 3Di:
DVVVVVVVVVVVVVVVVVVVVVVVPDDDDDDPVVVVVVCVVCVVVVVVCVVVVVVLVVVQVVVVDDPPRCPVNVVVVVVVVVD

Secondary structure (DSSP, 8-state):
-HHHHHHHHHHHHHHHHHHHHGGGG---PPPHHHHHHHHHHHHHHHHTTHHHHHHHHHHHHHH-PPTT--HHHHHHHHHHHT-